Protein AF-W7KV15-F1 (afdb_monomer)

Mean predicted aligned error: 14.56 Å

Solvent-accessible surface area (backbone atoms only — not comparable to full-atom values): 9649 Å² total; per-residue (Å²): 135,57,51,64,73,61,43,41,41,79,65,62,30,42,79,79,49,92,60,23,33,34,45,89,76,34,35,42,35,59,46,82,66,101,56,62,35,38,38,41,35,42,93,91,47,77,46,81,25,78,43,66,61,57,38,52,53,52,32,41,79,66,67,73,43,53,71,68,44,31,53,56,30,29,75,65,55,27,64,63,31,45,54,50,51,52,49,51,63,58,36,72,77,56,67,73,70,58,55,57,49,50,50,52,50,50,50,47,42,60,74,58,48,36,62,55,50,40,52,51,24,68,76,40,81,34,23,39,94,86,80,62,50,78,44,93,40,53,66,54,40,54,49,43,49,77,65,42,79,73,65,39,67,60,35,47,51,52,54,48,52,61,48,30,72,73,70,66,54,81,128

Foldseek 3Di:
DDALLNLVVVVPFDDPDVQWTDDVQWIWHWDDDVATWIWIQHPVGIDIDRDSLVVVVVCVLVVVADLVSLVSSVVVVPVSSVVVNVVVVVCVVDDDVCVVVVVVVVCCCVPPVLVVLVVVCVVLVQADPQPRHHHPGSVSVVCCLCPPPPVVVVSVVVVVVSVCVRVVPDD

Organism: NCBI:txid1326980

Secondary structure (DSSP, 8-state):
---HHHHHHHTT-EEEETTEEEETTEEEEEEESSSEEEEEEETTEEEEESSHHHHHHHHHHTTSS-HHHHHHHHHTT-HHHHHHHHHHHHHTTSSHHHHHHHHHHHHHIIIIIHHHHHHHHHHTTTB-TTT--B-SSHHHHHHHHHH-STTHHHHHHHHHHHHHHHH----

pLDDT: mean 87.08, std 12.47, range [43.5, 98.06]

Radius of gyration: 24.16 Å; Cα contacts (8 Å, |Δi|>4): 180; chains: 1; bounding box: 60×31×59 Å

Nearest PDB structures (foldseek):
  2hzm-assembly4_G  TM=3.862E-01  e=5.705E+00  Saccharomyces cerevisiae

Structure (mmCIF, N/CA/C/O backbone):
data_AF-W7KV15-F1
#
_entry.id   AF-W7KV15-F1
#
loop_
_atom_site.group_PDB
_atom_site.id
_atom_site.type_symbol
_atom_site.label_atom_id
_atom_site.label_alt_id
_atom_site.label_comp_id
_atom_site.label_asym_id
_atom_site.label_entity_id
_atom_site.label_seq_id
_atom_site.pdbx_PDB_ins_code
_atom_site.Cartn_x
_atom_site.Cartn_y
_atom_site.Cartn_z
_atom_site.occupancy
_atom_site.B_iso_or_equiv
_atom_site.auth_seq_id
_atom_site.auth_comp_id
_atom_site.auth_asym_id
_atom_site.auth_atom_id
_atom_site.pdbx_PDB_model_num
ATOM 1 N N . MET A 1 1 ? 28.350 -7.366 -12.464 1.00 65.88 1 MET A N 1
ATOM 2 C CA . MET A 1 1 ? 27.443 -6.456 -11.730 1.00 65.88 1 MET A CA 1
ATOM 3 C C . MET A 1 1 ? 26.080 -6.465 -12.416 1.00 65.88 1 MET A C 1
ATOM 5 O O . MET A 1 1 ? 26.019 -6.174 -13.606 1.00 65.88 1 MET A O 1
ATOM 9 N N . VAL A 1 2 ? 25.012 -6.874 -11.723 1.00 86.44 2 VAL A N 1
ATOM 10 C CA . VAL A 1 2 ? 23.643 -6.886 -12.277 1.00 86.44 2 VAL A CA 1
ATOM 11 C C . VAL A 1 2 ? 23.007 -5.507 -12.092 1.00 86.44 2 VAL A C 1
ATOM 13 O O . VAL A 1 2 ? 23.164 -4.888 -11.045 1.00 86.44 2 VAL A O 1
ATOM 16 N N . SER A 1 3 ? 22.326 -4.996 -13.120 1.00 92.81 3 SER A N 1
ATOM 17 C CA . SER A 1 3 ? 21.576 -3.740 -13.021 1.00 92.81 3 SER A CA 1
ATOM 18 C C . SER A 1 3 ? 20.166 -3.987 -12.492 1.00 92.81 3 SER A C 1
ATOM 20 O O . SER A 1 3 ? 19.567 -5.025 -12.780 1.00 92.81 3 SER A O 1
ATOM 22 N N . LEU A 1 4 ? 19.592 -2.997 -11.806 1.00 95.00 4 LEU A N 1
ATOM 23 C CA . LEU A 1 4 ? 18.194 -3.007 -11.377 1.00 95.00 4 LEU A CA 1
ATOM 24 C C . LEU A 1 4 ? 17.257 -3.264 -12.561 1.00 95.00 4 LEU A C 1
ATOM 26 O O . LEU A 1 4 ? 16.286 -3.991 -12.429 1.00 95.00 4 LEU A O 1
ATOM 30 N N . PHE A 1 5 ? 17.573 -2.730 -13.745 1.00 94.75 5 PHE A N 1
ATOM 31 C CA . PHE A 1 5 ? 16.756 -2.938 -14.941 1.00 94.75 5 PHE A CA 1
ATOM 32 C C . PHE A 1 5 ? 16.667 -4.424 -15.307 1.00 94.75 5 PHE A C 1
ATOM 34 O O . PHE A 1 5 ? 15.588 -4.933 -15.583 1.00 94.75 5 PHE A O 1
ATOM 41 N N . LYS A 1 6 ? 17.803 -5.133 -15.277 1.00 94.38 6 LYS A N 1
ATOM 42 C CA . LYS A 1 6 ? 17.852 -6.573 -15.557 1.00 94.38 6 LYS A CA 1
ATOM 43 C C . LYS A 1 6 ? 17.194 -7.388 -14.440 1.00 94.38 6 LYS A C 1
ATOM 45 O O . LYS A 1 6 ? 16.526 -8.372 -14.731 1.00 94.38 6 LYS A O 1
ATOM 50 N N . ALA A 1 7 ? 17.371 -6.967 -13.191 1.00 95.81 7 ALA A N 1
ATOM 51 C CA . ALA A 1 7 ? 16.791 -7.623 -12.024 1.00 95.81 7 ALA A CA 1
ATOM 52 C C . ALA A 1 7 ? 15.262 -7.453 -11.931 1.00 95.81 7 ALA A C 1
ATOM 54 O O . ALA A 1 7 ? 14.571 -8.334 -11.447 1.00 95.81 7 ALA A O 1
ATOM 55 N N . LEU A 1 8 ? 14.704 -6.347 -12.429 1.00 97.12 8 LEU A N 1
ATOM 56 C CA . LEU A 1 8 ? 13.251 -6.170 -12.503 1.00 97.12 8 LEU A CA 1
ATOM 57 C C . LEU A 1 8 ? 12.619 -7.124 -13.525 1.00 97.12 8 LEU A C 1
ATOM 59 O O . LEU A 1 8 ? 11.539 -7.656 -13.284 1.00 97.12 8 LEU A O 1
ATOM 63 N N . ILE A 1 9 ? 13.309 -7.390 -14.637 1.00 96.06 9 ILE A N 1
ATOM 64 C CA . ILE A 1 9 ? 12.828 -8.329 -15.661 1.00 96.06 9 ILE A CA 1
ATOM 65 C C . ILE A 1 9 ? 12.698 -9.748 -15.098 1.00 96.06 9 ILE A C 1
ATOM 67 O O . ILE A 1 9 ? 11.704 -10.420 -15.357 1.00 96.06 9 ILE A O 1
ATOM 71 N N . SER A 1 10 ? 13.666 -10.204 -14.300 1.00 93.50 10 SER A N 1
ATOM 72 C CA . SER A 1 10 ? 13.640 -11.557 -13.727 1.00 93.50 10 SER A CA 1
ATOM 73 C C . SER A 1 10 ? 12.545 -11.774 -12.684 1.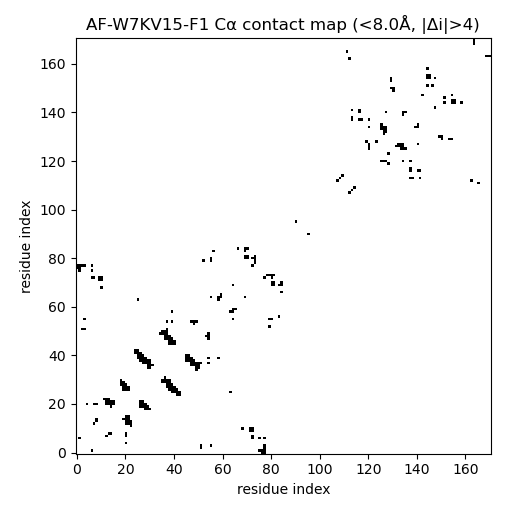00 93.50 10 SER A C 1
ATOM 75 O O . SER A 1 10 ? 12.221 -12.920 -12.396 1.00 93.50 10 SER A O 1
ATOM 77 N N . VAL A 1 11 ? 11.958 -10.701 -12.149 1.00 94.81 11 VAL A N 1
ATOM 78 C CA . VAL A 1 11 ? 10.829 -10.764 -11.209 1.00 94.81 11 VAL A CA 1
ATOM 79 C C . VAL A 1 11 ? 9.496 -10.386 -11.874 1.00 94.81 11 VAL A C 1
ATOM 81 O O . VAL A 1 11 ? 8.525 -10.035 -11.209 1.00 94.81 11 VAL A O 1
ATOM 84 N N . GLY A 1 12 ? 9.429 -10.428 -13.207 1.00 94.25 12 GLY A N 1
ATOM 85 C CA . GLY A 1 12 ? 8.176 -10.277 -13.951 1.00 94.25 12 GLY A CA 1
ATOM 86 C C . GLY A 1 12 ? 7.802 -8.843 -14.329 1.00 94.25 12 GLY A C 1
ATOM 87 O O . GLY A 1 12 ? 6.639 -8.586 -14.630 1.00 94.25 12 GLY A O 1
ATOM 88 N N . PHE A 1 13 ? 8.742 -7.892 -14.322 1.00 97.12 13 PHE A N 1
ATOM 89 C CA . PHE A 1 13 ? 8.528 -6.636 -15.043 1.00 97.12 13 PHE A CA 1
ATOM 90 C C . PHE A 1 13 ? 8.810 -6.815 -16.536 1.00 97.12 13 PHE A C 1
ATOM 92 O O . PHE A 1 13 ? 9.920 -7.148 -16.952 1.00 97.12 13 PHE A O 1
ATOM 99 N N . GLU A 1 14 ? 7.824 -6.507 -17.363 1.00 97.25 14 GLU A N 1
ATOM 100 C CA . GLU A 1 14 ? 7.901 -6.674 -18.808 1.00 97.25 14 GLU A CA 1
ATOM 101 C C . GLU A 1 14 ? 8.432 -5.418 -19.487 1.00 97.25 14 GLU A C 1
ATOM 103 O O . GLU A 1 14 ? 8.112 -4.289 -19.111 1.00 97.25 14 GLU A O 1
ATOM 108 N N . LYS A 1 15 ? 9.236 -5.597 -20.534 1.00 96.88 15 LYS A N 1
ATOM 109 C CA . LYS A 1 15 ? 9.736 -4.482 -21.336 1.00 96.88 15 LYS A CA 1
ATOM 110 C C . LYS A 1 15 ? 8.651 -4.005 -22.297 1.00 96.88 15 LYS A C 1
ATOM 112 O O . LYS A 1 15 ? 8.371 -4.670 -23.286 1.00 96.88 15 LYS A O 1
ATOM 117 N N . VAL A 1 16 ? 8.119 -2.812 -22.046 1.00 96.56 16 VAL A N 1
ATOM 118 C CA . VAL A 1 16 ? 7.046 -2.208 -22.861 1.00 96.56 16 VAL A CA 1
ATOM 119 C C . VAL A 1 16 ? 7.542 -1.122 -23.816 1.00 96.56 16 VAL A C 1
ATOM 121 O O . VAL A 1 16 ? 6.875 -0.802 -24.792 1.00 96.56 16 VAL A O 1
ATOM 124 N N . ALA A 1 17 ? 8.720 -0.549 -23.560 1.00 94.25 17 ALA A N 1
ATOM 125 C CA . ALA A 1 17 ? 9.363 0.413 -24.454 1.00 94.25 17 ALA A CA 1
ATOM 126 C C . ALA A 1 17 ? 10.886 0.431 -24.215 1.00 94.25 17 ALA A C 1
ATOM 128 O O . ALA A 1 17 ? 11.380 -0.189 -23.260 1.00 94.25 17 ALA A O 1
ATOM 129 N N . PRO A 1 18 ? 11.682 1.142 -25.039 1.00 93.12 18 PRO A N 1
ATOM 130 C CA . PRO A 1 18 ? 13.089 1.365 -24.739 1.00 93.12 18 PRO A CA 1
ATOM 131 C C . PRO A 1 18 ? 13.260 1.920 -23.321 1.00 93.12 18 PRO A C 1
ATOM 133 O O . PRO A 1 18 ? 12.665 2.935 -22.959 1.00 93.12 18 PRO A O 1
ATOM 136 N N . ARG A 1 19 ? 14.066 1.225 -22.506 1.00 94.19 19 ARG A N 1
ATOM 137 C CA . ARG A 1 19 ? 14.376 1.608 -21.117 1.00 94.19 19 ARG A CA 1
ATOM 138 C C . ARG A 1 19 ? 13.141 1.785 -20.225 1.00 94.19 19 ARG A C 1
ATOM 140 O O . ARG A 1 19 ? 13.226 2.491 -19.225 1.00 94.19 19 ARG A O 1
ATOM 147 N N . THR A 1 20 ? 12.023 1.149 -20.564 1.00 97.25 20 THR A N 1
ATOM 148 C CA . THR A 1 20 ? 10.794 1.200 -19.773 1.00 97.25 20 THR A CA 1
ATOM 149 C C . THR A 1 20 ? 10.271 -0.203 -19.535 1.00 97.25 20 THR A C 1
ATOM 151 O O . THR A 1 20 ? 10.130 -0.993 -20.471 1.00 97.25 20 THR A O 1
ATOM 154 N N . LEU A 1 21 ? 9.994 -0.488 -18.271 1.00 98.06 21 LEU A N 1
ATOM 155 C CA . LEU A 1 21 ? 9.427 -1.729 -17.787 1.00 98.06 21 LEU A CA 1
ATOM 156 C C . LEU A 1 21 ? 8.053 -1.473 -17.164 1.00 98.06 21 LEU A C 1
ATOM 158 O O . LEU A 1 21 ? 7.818 -0.386 -16.634 1.00 98.06 21 LEU A O 1
ATOM 162 N N . LYS A 1 22 ? 7.169 -2.467 -17.184 1.00 97.12 22 LYS A N 1
ATOM 163 C CA . LYS A 1 22 ? 5.842 -2.397 -16.565 1.00 97.12 22 LYS A CA 1
ATOM 164 C C . LYS A 1 22 ? 5.500 -3.709 -15.858 1.00 97.12 22 LYS A C 1
ATOM 166 O O . LYS A 1 22 ? 5.845 -4.777 -16.351 1.00 97.12 22 LYS A O 1
ATOM 171 N N . ARG A 1 23 ? 4.818 -3.626 -14.715 1.00 96.56 23 ARG A N 1
ATOM 172 C CA . ARG A 1 23 ? 4.202 -4.766 -14.017 1.00 96.56 23 ARG A CA 1
ATOM 173 C C . ARG A 1 23 ? 2.894 -4.301 -13.386 1.00 96.56 23 ARG A C 1
ATOM 175 O O . ARG A 1 23 ? 2.912 -3.448 -12.498 1.00 96.56 23 ARG A O 1
ATOM 182 N N . GLY A 1 24 ? 1.765 -4.815 -13.875 1.00 93.50 24 GLY A N 1
ATOM 183 C CA . GLY A 1 24 ? 0.444 -4.278 -13.527 1.00 93.50 24 GLY A CA 1
ATOM 184 C C . GLY A 1 24 ? 0.367 -2.771 -13.804 1.00 93.50 24 GLY A C 1
ATOM 185 O O . GLY A 1 24 ? 0.793 -2.311 -14.860 1.00 93.50 24 GLY A O 1
ATOM 186 N N . GLU A 1 25 ? -0.091 -1.992 -12.825 1.00 92.50 25 GLU A N 1
ATOM 187 C CA . GLU A 1 25 ? -0.197 -0.526 -12.916 1.00 92.50 25 GLU A CA 1
ATOM 188 C C . GLU A 1 25 ? 1.116 0.225 -12.614 1.00 92.50 25 GLU A C 1
ATOM 190 O O . GLU A 1 25 ? 1.142 1.457 -12.584 1.00 92.50 25 GLU A O 1
ATOM 195 N N . VAL A 1 26 ? 2.226 -0.484 -12.375 1.00 96.06 26 VAL A N 1
ATOM 196 C CA . VAL A 1 26 ? 3.524 0.136 -12.075 1.00 96.06 26 VAL A CA 1
ATOM 197 C C . VAL A 1 26 ? 4.383 0.205 -13.327 1.00 96.06 26 VAL A C 1
ATOM 199 O O . VAL A 1 26 ? 4.672 -0.816 -13.946 1.00 96.06 26 VAL A O 1
ATOM 202 N N . THR A 1 27 ? 4.858 1.404 -13.662 1.00 97.88 27 THR A N 1
ATOM 203 C CA . THR A 1 27 ? 5.805 1.638 -14.762 1.00 97.88 27 THR A CA 1
ATOM 204 C C . THR A 1 27 ? 7.137 2.149 -14.222 1.00 97.88 27 THR A C 1
ATOM 206 O O . THR A 1 27 ? 7.171 3.052 -13.389 1.00 97.88 27 THR A O 1
ATOM 209 N N . VAL A 1 28 ? 8.246 1.598 -14.710 1.00 97.56 28 VAL A N 1
ATOM 210 C CA . VAL A 1 28 ? 9.612 1.988 -14.342 1.00 97.56 28 VAL A CA 1
ATOM 211 C C . VAL A 1 28 ? 10.382 2.365 -15.599 1.00 97.56 28 VAL A C 1
ATOM 213 O O . VAL A 1 28 ? 10.622 1.521 -16.457 1.00 97.56 28 VAL A O 1
ATOM 216 N N . SER A 1 29 ? 10.822 3.615 -15.702 1.00 97.44 29 SER A N 1
ATOM 217 C CA . SER A 1 29 ? 11.580 4.120 -16.850 1.00 97.44 29 SER A CA 1
ATOM 218 C C . SER A 1 29 ? 12.946 4.652 -16.435 1.00 97.44 29 SER A C 1
ATOM 220 O O . SER A 1 29 ? 13.067 5.364 -15.441 1.00 97.44 29 SER A O 1
ATOM 222 N N . VAL A 1 30 ? 13.972 4.391 -17.244 1.00 96.38 30 VAL A N 1
ATOM 223 C CA . VAL A 1 30 ? 15.307 4.984 -17.084 1.00 96.38 30 VAL A CA 1
ATOM 224 C C . VAL A 1 30 ? 15.497 6.082 -18.125 1.00 96.38 30 VAL A C 1
ATOM 226 O O . VAL A 1 30 ? 15.537 5.820 -19.330 1.00 96.38 30 VAL A O 1
ATOM 229 N N . LYS A 1 31 ? 15.628 7.323 -17.660 1.00 93.94 31 LYS A N 1
ATOM 230 C CA . LYS A 1 31 ? 15.877 8.502 -18.493 1.00 93.94 31 LYS A CA 1
ATOM 231 C C . LYS A 1 31 ? 17.345 8.903 -18.399 1.00 93.94 31 LYS A C 1
ATOM 233 O O . LYS A 1 31 ? 17.894 9.022 -17.307 1.00 93.94 31 LYS A O 1
ATOM 238 N N . PHE A 1 32 ? 17.951 9.147 -19.555 1.00 90.25 32 PHE A N 1
ATOM 239 C CA . PHE A 1 32 ? 19.319 9.639 -19.677 1.00 90.25 32 PHE A CA 1
ATOM 240 C C . PHE A 1 32 ? 19.255 11.112 -20.085 1.00 90.25 32 PHE A C 1
ATOM 242 O O . PHE A 1 32 ? 18.666 11.436 -21.114 1.00 90.25 32 PHE A O 1
ATOM 249 N N . GLY A 1 33 ? 19.792 11.993 -19.243 1.00 83.25 33 GLY A N 1
ATOM 250 C CA . GLY A 1 33 ? 19.961 13.421 -19.519 1.00 83.25 33 GLY A CA 1
ATOM 251 C C . GLY A 1 33 ? 21.347 13.866 -19.057 1.00 83.25 33 GLY A C 1
ATOM 252 O O . GLY A 1 33 ? 22.307 13.135 -19.272 1.00 83.25 33 GLY A O 1
ATOM 253 N N . ARG A 1 34 ? 21.445 15.016 -18.370 1.00 84.25 34 ARG A N 1
ATOM 254 C CA . ARG A 1 34 ? 22.678 15.380 -17.638 1.00 84.25 34 ARG A CA 1
ATOM 255 C C . ARG A 1 34 ? 23.041 14.327 -16.585 1.00 84.25 34 ARG A C 1
ATOM 257 O O . ARG A 1 34 ? 24.206 13.994 -16.447 1.00 84.25 34 ARG A O 1
ATOM 264 N N . ASP A 1 35 ? 22.018 13.747 -15.956 1.00 88.38 35 ASP A N 1
ATOM 265 C CA . ASP A 1 35 ? 22.127 12.637 -15.012 1.00 88.38 35 ASP A CA 1
ATOM 266 C C . ASP A 1 35 ? 21.230 11.464 -15.430 1.00 88.38 35 ASP A C 1
ATOM 268 O O . ASP A 1 35 ? 20.231 11.635 -16.147 1.00 88.38 35 ASP A O 1
ATOM 272 N N . VAL A 1 36 ? 21.558 10.264 -14.943 1.00 92.31 36 VAL A N 1
ATOM 273 C CA . VAL A 1 36 ? 20.704 9.077 -15.075 1.00 92.31 36 VAL A CA 1
ATOM 274 C C . VAL A 1 36 ? 19.616 9.126 -14.008 1.00 92.31 36 VAL A C 1
ATOM 276 O O . VAL A 1 36 ? 19.902 9.148 -12.813 1.00 92.31 36 VAL A O 1
ATOM 279 N N . ARG A 1 37 ? 18.351 9.112 -14.437 1.00 95.62 37 ARG A N 1
ATOM 280 C CA . ARG A 1 37 ? 17.189 9.191 -13.544 1.00 95.62 37 ARG A CA 1
ATOM 281 C C . ARG A 1 37 ? 16.248 8.018 -13.757 1.00 95.62 37 ARG A C 1
ATOM 283 O O . ARG A 1 37 ? 15.934 7.656 -14.889 1.00 95.62 37 ARG A O 1
ATOM 290 N N . TRP A 1 38 ? 15.762 7.468 -12.658 1.00 97.06 38 TRP A N 1
ATOM 291 C CA . TRP A 1 38 ? 14.765 6.408 -12.612 1.00 97.06 38 TRP A CA 1
ATOM 292 C C . TRP A 1 38 ? 13.416 7.024 -12.280 1.00 97.06 38 TRP A C 1
ATOM 294 O O . TRP A 1 38 ? 13.263 7.636 -11.227 1.00 97.06 38 TRP A O 1
ATOM 304 N N . VAL A 1 39 ? 12.449 6.881 -13.175 1.00 96.69 39 VAL A N 1
ATOM 305 C CA . VAL A 1 39 ? 11.084 7.370 -12.987 1.00 96.69 39 VAL A CA 1
ATOM 306 C C . VAL A 1 39 ? 10.192 6.174 -12.702 1.00 96.69 39 VAL A C 1
ATOM 308 O O . VAL A 1 39 ? 10.084 5.279 -13.537 1.00 96.69 39 VAL A O 1
ATOM 311 N N . VAL A 1 40 ? 9.569 6.158 -11.529 1.00 96.56 40 VAL A N 1
ATOM 312 C CA . VAL A 1 40 ? 8.607 5.135 -11.111 1.00 96.56 40 VAL A CA 1
ATOM 313 C C . VAL A 1 40 ? 7.227 5.773 -11.078 1.00 96.56 40 VAL A C 1
ATOM 315 O O . VAL A 1 40 ? 7.012 6.732 -10.339 1.00 96.56 40 VAL A O 1
ATOM 318 N N . VAL A 1 41 ? 6.304 5.254 -11.876 1.00 95.12 41 VAL A N 1
ATOM 319 C CA . VAL A 1 41 ? 4.905 5.684 -11.927 1.00 95.12 41 VAL A CA 1
ATOM 320 C C . VAL A 1 41 ? 4.042 4.584 -11.325 1.00 95.12 41 VAL A C 1
ATOM 322 O O . VAL A 1 41 ? 4.133 3.432 -11.743 1.00 95.12 41 VAL A O 1
ATOM 325 N N . THR A 1 42 ? 3.228 4.946 -10.341 1.00 91.00 42 THR A N 1
ATOM 326 C CA . THR A 1 42 ? 2.243 4.091 -9.666 1.00 91.00 42 THR A CA 1
ATOM 327 C C . THR A 1 42 ? 0.866 4.767 -9.717 1.00 91.00 42 THR A C 1
ATOM 329 O O . THR A 1 42 ? 0.798 5.969 -9.987 1.00 91.00 42 THR A O 1
ATOM 332 N N . PRO A 1 43 ? -0.237 4.070 -9.372 1.00 85.56 43 PRO A N 1
ATOM 333 C CA . PRO A 1 43 ? -1.554 4.707 -9.237 1.00 85.56 43 PRO A CA 1
ATOM 334 C C . PRO A 1 43 ? -1.582 5.896 -8.263 1.00 85.56 43 PRO A C 1
ATOM 336 O O . PRO A 1 43 ? -2.418 6.784 -8.376 1.00 85.56 43 PRO A O 1
ATOM 339 N N . SER A 1 44 ? -0.656 5.922 -7.301 1.00 80.75 44 SER A N 1
ATOM 340 C CA . SER A 1 44 ? -0.508 6.995 -6.315 1.00 80.75 44 SER A CA 1
ATOM 341 C C . SER A 1 44 ? 0.345 8.184 -6.779 1.00 80.75 44 SER A C 1
ATOM 343 O O . SER A 1 44 ? 0.426 9.170 -6.049 1.00 80.75 44 SER A O 1
ATOM 345 N N . GLY A 1 45 ? 0.994 8.117 -7.947 1.00 85.12 45 GLY A N 1
ATOM 346 C CA . GLY A 1 45 ? 1.771 9.227 -8.505 1.00 85.12 45 GLY A CA 1
ATOM 347 C C . GLY A 1 45 ? 3.087 8.818 -9.171 1.00 85.12 45 GLY A C 1
ATOM 348 O O . GLY A 1 45 ? 3.414 7.640 -9.309 1.00 85.12 45 GLY A O 1
ATOM 349 N N . ALA A 1 46 ? 3.862 9.821 -9.588 1.00 92.38 46 ALA A N 1
ATOM 350 C CA . ALA A 1 46 ? 5.153 9.647 -10.251 1.00 92.38 46 ALA A CA 1
ATOM 351 C C . ALA A 1 46 ? 6.311 10.117 -9.360 1.00 92.38 46 ALA A C 1
ATOM 353 O O . ALA A 1 46 ? 6.270 11.202 -8.782 1.00 92.38 46 ALA A O 1
ATOM 354 N N . PHE A 1 47 ? 7.375 9.319 -9.291 1.00 94.25 47 PHE A N 1
ATOM 355 C CA . PHE A 1 47 ? 8.526 9.544 -8.419 1.00 94.25 47 PHE A CA 1
ATOM 356 C C . PHE A 1 47 ? 9.824 9.429 -9.207 1.00 94.25 47 PHE A C 1
ATOM 358 O O . PHE A 1 47 ? 9.957 8.565 -10.071 1.00 94.25 47 PHE A O 1
ATOM 365 N N . THR A 1 48 ? 10.787 10.298 -8.906 1.00 96.31 48 THR A N 1
ATOM 366 C CA . THR A 1 48 ? 12.091 10.316 -9.579 1.00 96.31 48 THR A CA 1
ATOM 367 C C . THR A 1 48 ? 13.204 10.004 -8.590 1.00 96.31 48 THR A C 1
ATOM 369 O O . THR A 1 48 ? 13.280 10.612 -7.526 1.00 96.31 48 THR A O 1
ATOM 372 N N . TYR A 1 49 ? 14.091 9.089 -8.972 1.00 96.06 49 TYR A N 1
ATOM 373 C CA . TYR A 1 49 ? 15.255 8.672 -8.199 1.00 96.06 49 TYR A CA 1
ATOM 374 C C . TYR A 1 49 ? 16.529 8.833 -9.022 1.00 96.06 49 TYR A C 1
ATOM 376 O O . TYR A 1 49 ? 16.528 8.661 -10.240 1.00 96.06 49 TYR A O 1
ATOM 384 N N . TYR A 1 50 ? 17.633 9.120 -8.340 1.00 94.94 50 TYR A N 1
ATOM 385 C CA . TYR A 1 50 ? 18.924 9.427 -8.967 1.00 94.94 50 TYR A CA 1
ATOM 386 C C . TYR A 1 50 ? 19.944 8.290 -8.821 1.00 94.94 50 TYR A C 1
ATOM 388 O O . TYR A 1 50 ? 21.104 8.428 -9.185 1.00 94.94 50 TYR A O 1
ATOM 396 N N . SER A 1 51 ? 19.519 7.139 -8.291 1.00 94.69 51 SER A N 1
ATOM 397 C CA . SER A 1 51 ? 20.344 5.936 -8.197 1.00 94.69 51 SER A CA 1
ATOM 398 C C . SER A 1 51 ? 19.487 4.674 -8.302 1.00 94.69 51 SER A C 1
ATOM 400 O O . SER A 1 51 ? 18.296 4.693 -7.984 1.00 94.69 51 SER A O 1
ATOM 402 N N . GLN A 1 52 ? 20.105 3.563 -8.715 1.00 94.94 52 GLN A N 1
ATOM 403 C CA . GLN A 1 52 ? 19.447 2.249 -8.746 1.00 94.94 52 GLN A CA 1
ATOM 404 C C . GLN A 1 52 ? 19.016 1.813 -7.339 1.00 94.94 52 GLN A C 1
ATOM 406 O O . GLN A 1 52 ? 17.903 1.338 -7.146 1.00 94.94 52 GLN A O 1
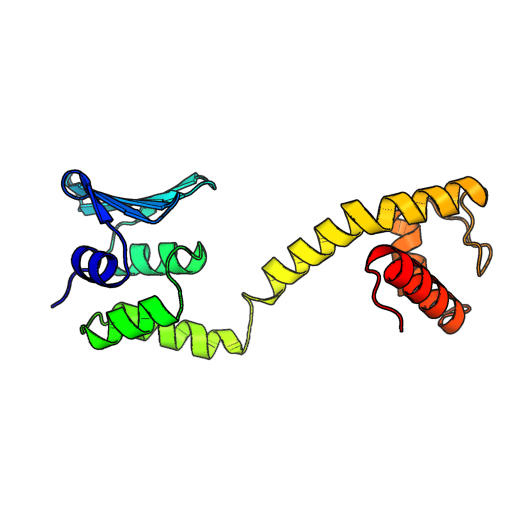ATOM 411 N N . ARG A 1 53 ? 19.870 2.064 -6.341 1.00 95.12 53 ARG A N 1
ATOM 412 C CA . ARG A 1 53 ? 19.599 1.781 -4.928 1.00 95.12 53 ARG A CA 1
ATOM 413 C C . ARG A 1 53 ? 18.345 2.509 -4.433 1.00 95.12 53 ARG A C 1
ATOM 415 O O . ARG A 1 53 ? 17.442 1.880 -3.892 1.00 95.12 53 ARG A O 1
ATOM 422 N N . SER A 1 54 ? 18.252 3.819 -4.666 1.00 94.25 54 SER A N 1
ATOM 423 C CA . SER A 1 54 ? 17.087 4.623 -4.267 1.00 94.25 54 SER A CA 1
ATOM 424 C C . SER A 1 54 ? 15.820 4.227 -5.027 1.00 94.25 54 SER A C 1
ATOM 426 O O . SER A 1 54 ? 14.740 4.228 -4.443 1.00 94.25 54 SER A O 1
ATOM 428 N N . ALA A 1 55 ? 15.945 3.864 -6.307 1.00 96.31 55 ALA A N 1
ATOM 429 C CA . ALA A 1 55 ? 14.822 3.385 -7.104 1.00 96.31 55 ALA A CA 1
ATOM 430 C C . ALA A 1 55 ? 14.270 2.052 -6.574 1.00 96.31 55 ALA A C 1
ATOM 432 O O . ALA A 1 55 ? 13.057 1.935 -6.412 1.00 96.31 55 ALA A O 1
ATOM 433 N N . LEU A 1 56 ? 15.137 1.084 -6.238 1.00 96.31 56 LEU A N 1
ATOM 434 C CA . LEU A 1 56 ? 14.707 -0.182 -5.635 1.00 96.31 56 LEU A CA 1
ATOM 435 C C . LEU A 1 56 ? 14.004 0.055 -4.296 1.00 96.31 56 LEU A C 1
ATOM 437 O O . LEU A 1 56 ? 12.892 -0.422 -4.102 1.00 96.31 56 LEU A O 1
ATOM 441 N N . HIS A 1 57 ? 14.601 0.854 -3.411 1.00 94.25 57 HIS A N 1
ATOM 442 C CA . HIS A 1 57 ? 13.981 1.207 -2.132 1.00 94.25 57 HIS A CA 1
ATOM 443 C C . HIS A 1 57 ? 12.601 1.868 -2.319 1.00 94.25 57 HIS A C 1
ATOM 445 O O . HIS A 1 57 ? 11.632 1.538 -1.636 1.00 94.25 57 HIS A O 1
ATOM 451 N N . GLY A 1 58 ? 12.480 2.763 -3.305 1.00 91.62 58 GLY A N 1
ATOM 452 C CA . GLY A 1 58 ? 11.216 3.394 -3.675 1.00 91.62 58 GLY A CA 1
ATOM 453 C C . GLY A 1 58 ? 10.143 2.404 -4.131 1.00 91.62 58 GLY A C 1
ATOM 454 O O . GLY A 1 58 ? 8.980 2.562 -3.745 1.00 91.62 58 GLY A O 1
ATOM 455 N N . LEU A 1 59 ? 10.535 1.393 -4.914 1.00 93.94 59 LEU A N 1
ATOM 456 C CA . LEU A 1 59 ? 9.667 0.302 -5.363 1.00 93.94 59 LEU A CA 1
ATOM 457 C C . LEU A 1 59 ? 9.216 -0.588 -4.197 1.00 93.94 59 LEU A C 1
ATOM 459 O O . LEU A 1 59 ? 8.038 -0.931 -4.134 1.00 93.94 59 LEU A O 1
ATOM 463 N N . VAL A 1 60 ? 10.106 -0.889 -3.247 1.00 92.62 60 VAL A N 1
ATOM 464 C CA . VAL A 1 60 ? 9.780 -1.657 -2.031 1.00 92.62 60 VAL A CA 1
ATOM 465 C C . VAL A 1 60 ? 8.761 -0.912 -1.166 1.00 92.62 60 VAL A C 1
ATOM 467 O O . VAL A 1 60 ? 7.722 -1.472 -0.833 1.00 92.62 60 VAL A O 1
ATOM 470 N N . ILE A 1 61 ? 8.981 0.378 -0.869 1.00 89.06 61 ILE A N 1
ATOM 471 C CA . ILE A 1 61 ? 8.037 1.197 -0.074 1.00 89.06 61 ILE A CA 1
ATOM 472 C C . ILE A 1 61 ? 6.637 1.236 -0.704 1.00 89.06 61 ILE A C 1
ATOM 474 O O . ILE A 1 61 ? 5.630 1.320 -0.004 1.00 89.06 61 ILE A O 1
ATOM 478 N N . ARG A 1 62 ? 6.565 1.200 -2.036 1.00 87.00 62 ARG A N 1
ATOM 479 C CA . ARG A 1 62 ? 5.306 1.261 -2.795 1.00 87.00 62 ARG A CA 1
ATOM 480 C C . ARG A 1 62 ? 4.669 -0.108 -3.014 1.00 87.00 62 ARG A C 1
ATOM 482 O O . ARG A 1 62 ? 3.696 -0.183 -3.757 1.00 87.00 62 ARG A O 1
ATOM 489 N N . ASN A 1 63 ? 5.207 -1.168 -2.405 1.00 87.12 63 ASN A N 1
ATOM 490 C CA . ASN A 1 63 ? 4.793 -2.558 -2.613 1.00 87.12 63 ASN A CA 1
ATOM 491 C C . ASN A 1 63 ? 4.828 -2.986 -4.090 1.00 87.12 63 ASN A C 1
ATOM 493 O O . ASN A 1 63 ? 4.126 -3.903 -4.504 1.00 87.12 63 ASN A O 1
ATOM 497 N N . ALA A 1 64 ? 5.645 -2.309 -4.897 1.00 89.69 64 ALA A N 1
ATOM 498 C CA . ALA A 1 64 ? 5.845 -2.635 -6.298 1.00 89.69 64 ALA A CA 1
ATOM 499 C C . ALA A 1 64 ? 6.918 -3.707 -6.491 1.00 89.69 64 ALA A C 1
ATOM 501 O O . ALA A 1 64 ? 7.062 -4.187 -7.606 1.00 89.69 64 ALA A O 1
ATOM 502 N N . VAL A 1 65 ? 7.674 -4.046 -5.444 1.00 93.31 65 VAL A N 1
ATOM 503 C CA . VAL A 1 65 ? 8.642 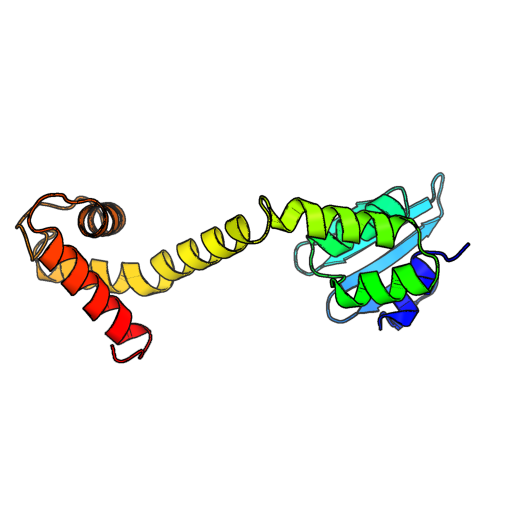-5.147 -5.358 1.00 93.31 65 VAL A CA 1
ATOM 504 C C . VAL A 1 65 ? 8.424 -5.813 -4.000 1.00 93.31 65 VAL A C 1
ATOM 506 O O . VAL A 1 65 ? 8.392 -5.125 -2.978 1.00 93.31 65 VAL A O 1
ATOM 509 N N . THR A 1 66 ? 8.226 -7.127 -4.000 1.00 90.75 66 THR A N 1
ATOM 510 C CA . THR A 1 66 ? 7.938 -7.936 -2.808 1.00 90.75 66 THR A CA 1
ATOM 511 C C . THR A 1 66 ? 9.219 -8.431 -2.137 1.00 90.75 66 THR A C 1
ATOM 513 O O . THR A 1 66 ? 10.331 -8.201 -2.617 1.00 90.75 66 THR A O 1
ATOM 516 N N . ARG A 1 67 ? 9.078 -9.127 -1.004 1.00 89.06 67 ARG A N 1
ATOM 517 C CA . ARG A 1 67 ? 10.216 -9.780 -0.354 1.00 89.06 67 ARG A CA 1
ATOM 518 C 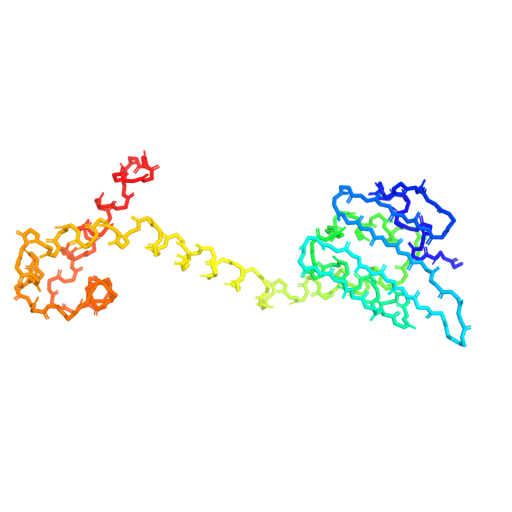C . ARG A 1 67 ? 10.791 -10.883 -1.245 1.00 89.06 67 ARG A C 1
ATOM 520 O O . ARG A 1 67 ? 12.005 -10.968 -1.387 1.00 89.06 67 ARG A O 1
ATOM 527 N N . GLU A 1 68 ? 9.924 -11.684 -1.847 1.00 89.94 68 GLU A N 1
ATOM 528 C CA . GLU A 1 68 ? 10.273 -12.792 -2.734 1.00 89.94 68 GLU A CA 1
ATOM 529 C C . GLU A 1 68 ? 11.029 -12.270 -3.964 1.00 89.94 68 GLU A C 1
ATOM 531 O O . GLU A 1 68 ? 12.067 -12.814 -4.341 1.00 89.94 68 GLU A O 1
ATOM 536 N N . ASP A 1 69 ? 10.580 -11.142 -4.527 1.00 94.56 69 ASP A N 1
ATOM 537 C CA . ASP A 1 69 ? 11.296 -10.459 -5.605 1.00 94.56 69 ASP A CA 1
ATOM 538 C C . ASP A 1 69 ? 12.720 -10.069 -5.166 1.00 94.56 69 ASP A C 1
ATOM 540 O O . ASP A 1 69 ? 13.683 -10.302 -5.896 1.00 94.56 69 ASP A O 1
ATOM 544 N N . LEU A 1 70 ? 12.882 -9.489 -3.969 1.00 95.00 70 LEU A N 1
ATOM 545 C CA . LEU A 1 70 ? 14.198 -9.100 -3.450 1.00 95.00 70 LEU A CA 1
ATOM 546 C C . LEU A 1 70 ? 15.117 -10.305 -3.220 1.00 95.00 70 LEU A C 1
ATOM 548 O O . LEU A 1 70 ? 16.319 -10.190 -3.460 1.00 95.00 70 LEU A O 1
ATOM 552 N N . GLU A 1 71 ? 14.583 -11.446 -2.779 1.00 92.31 71 GLU A N 1
ATOM 553 C CA . GLU A 1 71 ? 15.343 -12.694 -2.619 1.00 92.31 71 GLU A CA 1
ATOM 554 C C . GLU A 1 71 ? 15.890 -13.163 -3.977 1.00 92.31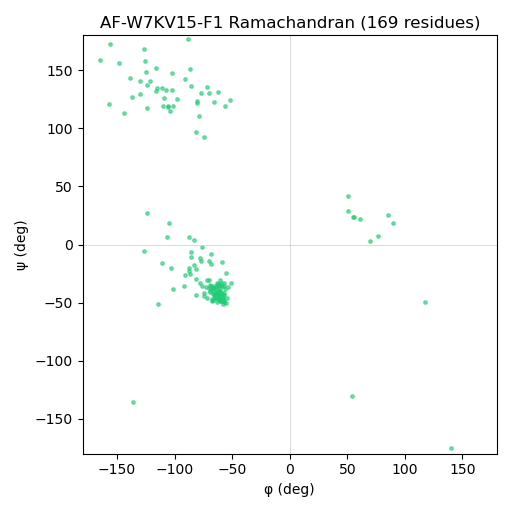 71 GLU A C 1
ATOM 556 O O . GLU A 1 71 ? 17.099 -13.384 -4.105 1.00 92.31 71 GLU A O 1
ATOM 561 N N . ILE A 1 72 ? 15.057 -13.164 -5.024 1.00 92.25 72 ILE A N 1
ATOM 562 C CA . ILE A 1 72 ? 15.476 -13.471 -6.404 1.00 92.25 72 ILE A CA 1
ATOM 563 C C . ILE A 1 72 ? 16.548 -12.481 -6.884 1.00 92.25 72 ILE A C 1
ATOM 565 O O . ILE A 1 72 ? 17.602 -12.885 -7.382 1.00 92.25 72 ILE A O 1
ATOM 569 N N . MET A 1 73 ? 16.327 -11.174 -6.712 1.00 94.94 73 MET A N 1
ATOM 570 C CA . MET A 1 73 ? 17.295 -10.149 -7.123 1.00 94.94 73 MET A CA 1
ATOM 571 C C . MET A 1 73 ? 18.628 -10.274 -6.368 1.00 94.94 73 MET A C 1
ATOM 573 O O . MET A 1 73 ? 19.694 -10.072 -6.955 1.00 94.94 73 MET A O 1
ATOM 577 N N . SER A 1 74 ? 18.589 -10.628 -5.081 1.00 93.06 74 SER A N 1
ATOM 578 C CA . SER A 1 74 ? 19.781 -10.845 -4.256 1.00 93.06 74 SER A CA 1
ATOM 579 C C . SER A 1 74 ? 20.576 -12.063 -4.728 1.00 93.06 74 SER A C 1
ATOM 581 O O . SER A 1 74 ? 21.797 -11.971 -4.877 1.00 93.06 74 SER A O 1
ATOM 583 N N . MET A 1 75 ? 19.895 -13.168 -5.057 1.00 91.62 75 MET A N 1
ATOM 584 C CA . MET A 1 75 ? 20.516 -14.364 -5.645 1.00 91.62 75 MET A CA 1
ATOM 585 C C . MET A 1 75 ? 21.197 -14.067 -6.985 1.00 91.62 75 MET A C 1
ATOM 587 O O . MET A 1 75 ? 22.222 -14.664 -7.307 1.00 91.62 75 MET A O 1
ATOM 591 N N . MET A 1 76 ? 20.685 -13.097 -7.744 1.00 90.94 76 MET A N 1
ATOM 592 C CA . MET A 1 76 ? 21.319 -12.623 -8.979 1.00 90.94 76 MET A CA 1
ATOM 593 C C . MET A 1 76 ? 22.542 -11.721 -8.744 1.00 90.94 76 MET A C 1
ATOM 595 O O . MET A 1 76 ? 23.175 -11.288 -9.707 1.00 90.94 76 MET A O 1
ATOM 599 N N . GLY A 1 77 ? 22.887 -11.414 -7.493 1.00 92.00 77 GLY A N 1
ATOM 600 C CA . GLY A 1 77 ? 24.018 -10.557 -7.146 1.00 92.00 77 GLY A CA 1
ATOM 601 C C . GLY A 1 77 ? 23.692 -9.062 -7.144 1.00 92.00 77 GLY A C 1
ATOM 602 O O . GLY A 1 77 ? 24.589 -8.245 -7.355 1.00 92.00 77 GLY A O 1
ATOM 603 N N . LEU A 1 78 ? 22.426 -8.679 -6.936 1.00 93.81 78 LEU A N 1
ATOM 604 C CA . LEU A 1 78 ? 22.046 -7.284 -6.710 1.00 93.81 78 LEU A CA 1
ATOM 605 C C . LEU A 1 78 ? 22.284 -6.906 -5.239 1.00 93.81 78 LEU A C 1
ATOM 607 O O . LEU A 1 78 ? 21.447 -7.167 -4.378 1.00 93.81 78 LEU A O 1
ATOM 611 N N . GLU A 1 79 ? 23.427 -6.286 -4.941 1.00 92.00 79 GLU A N 1
ATOM 612 C CA . GLU A 1 79 ? 23.851 -5.987 -3.559 1.00 92.00 79 GLU A CA 1
ATOM 613 C C . GLU A 1 79 ? 22.808 -5.193 -2.765 1.00 92.00 79 GLU A C 1
ATOM 615 O O . GLU A 1 79 ? 22.441 -5.573 -1.657 1.00 92.00 79 GLU A O 1
ATOM 620 N N . TYR A 1 80 ? 22.238 -4.147 -3.360 1.00 92.25 80 TYR A N 1
ATOM 621 C CA . TYR A 1 80 ? 21.224 -3.328 -2.698 1.00 92.25 80 TYR A CA 1
ATOM 622 C C . TYR A 1 80 ? 19.874 -4.042 -2.512 1.00 92.25 80 TYR A C 1
ATOM 624 O O . TYR A 1 80 ? 19.076 -3.587 -1.703 1.00 92.25 80 TYR A O 1
ATOM 632 N N . ALA A 1 81 ? 19.607 -5.178 -3.173 1.00 93.50 81 ALA A N 1
ATOM 633 C CA . ALA A 1 81 ? 18.464 -6.022 -2.801 1.00 93.50 81 ALA A CA 1
ATOM 634 C C . ALA A 1 81 ? 18.714 -6.765 -1.481 1.00 93.50 81 ALA A C 1
ATOM 636 O O . ALA A 1 81 ? 17.799 -6.888 -0.669 1.00 93.50 81 ALA A O 1
ATOM 637 N N . ARG A 1 82 ? 19.958 -7.204 -1.230 1.00 91.44 82 ARG A N 1
ATOM 638 C CA . ARG A 1 82 ? 20.357 -7.788 0.062 1.00 91.44 82 ARG A CA 1
ATOM 639 C C . ARG A 1 82 ? 20.207 -6.774 1.192 1.00 91.44 82 ARG A C 1
ATOM 641 O O . ARG A 1 82 ? 19.613 -7.092 2.214 1.00 91.44 82 ARG A O 1
ATOM 648 N N . GLU A 1 83 ? 20.668 -5.546 0.974 1.00 92.38 83 GLU A N 1
ATOM 649 C CA . GLU A 1 83 ? 20.516 -4.468 1.955 1.00 92.38 83 GLU A CA 1
ATOM 650 C C . GLU A 1 83 ? 19.036 -4.179 2.272 1.00 92.38 83 GLU A C 1
ATOM 652 O O . GLU A 1 83 ? 18.681 -3.955 3.427 1.00 92.38 83 GLU A O 1
ATOM 657 N N . GLU A 1 84 ? 18.147 -4.184 1.269 1.00 91.56 84 GLU A N 1
ATOM 658 C CA . GLU A 1 84 ? 16.706 -4.018 1.509 1.00 91.56 84 GLU A CA 1
ATOM 659 C C . GLU A 1 84 ? 16.110 -5.210 2.276 1.00 91.56 84 GLU A C 1
ATOM 661 O O . GLU A 1 84 ? 15.290 -5.002 3.170 1.00 91.56 84 GLU A O 1
ATOM 666 N N . LEU A 1 85 ? 16.551 -6.446 2.016 1.00 91.00 85 LEU A N 1
ATOM 667 C CA . LEU A 1 85 ? 16.146 -7.615 2.809 1.00 91.00 85 LEU A CA 1
ATOM 668 C C . LEU A 1 85 ? 16.578 -7.502 4.273 1.00 91.00 85 LEU A C 1
ATOM 670 O O . LEU A 1 85 ? 15.772 -7.796 5.158 1.00 91.00 85 LEU A O 1
ATOM 674 N N . GLU A 1 86 ? 17.803 -7.041 4.530 1.00 88.81 86 GLU A N 1
ATOM 675 C CA . GLU A 1 86 ? 18.328 -6.792 5.879 1.00 88.81 86 GLU A CA 1
ATOM 676 C C . GLU A 1 86 ? 17.544 -5.689 6.599 1.00 88.81 86 GLU A C 1
ATOM 678 O O . GLU A 1 86 ? 17.211 -5.813 7.784 1.00 88.81 86 GLU A O 1
ATOM 683 N N . LYS A 1 87 ? 17.176 -4.622 5.878 1.00 83.94 87 LYS A N 1
ATOM 684 C CA . LYS A 1 87 ? 16.284 -3.580 6.401 1.00 83.94 87 LYS A CA 1
ATOM 685 C C . LYS A 1 87 ? 14.907 -4.138 6.711 1.00 83.94 87 LYS A C 1
ATOM 687 O O . LYS A 1 87 ? 14.367 -3.795 7.752 1.00 83.94 87 LYS A O 1
ATOM 692 N N . LEU A 1 88 ? 14.341 -5.005 5.873 1.00 76.75 88 LEU A N 1
ATOM 693 C CA . LEU A 1 88 ? 13.038 -5.631 6.122 1.00 76.75 88 LEU A CA 1
ATOM 694 C C . LEU A 1 88 ? 13.078 -6.610 7.302 1.00 76.75 88 LEU A C 1
ATOM 696 O O . LEU A 1 88 ? 12.127 -6.658 8.082 1.00 76.75 88 LEU A O 1
ATOM 700 N N . SER A 1 89 ? 14.162 -7.371 7.479 1.00 70.25 89 SER A N 1
ATOM 701 C CA . SER A 1 89 ? 14.342 -8.229 8.659 1.00 70.25 89 SER A CA 1
ATOM 702 C C . SER A 1 89 ? 14.568 -7.419 9.933 1.00 70.25 89 SER A C 1
ATOM 704 O O . SER A 1 89 ? 14.053 -7.793 10.983 1.00 70.25 89 SER A O 1
ATOM 706 N N . SER A 1 90 ? 15.256 -6.280 9.843 1.00 64.19 90 SER A N 1
ATOM 707 C CA . SER A 1 90 ? 15.464 -5.371 10.979 1.00 64.19 90 SER A CA 1
ATOM 708 C C . SER A 1 90 ? 14.203 -4.550 11.299 1.00 64.19 90 SER A C 1
ATOM 710 O O . SER A 1 90 ? 13.861 -4.338 12.461 1.00 64.19 90 SER A O 1
ATOM 712 N N . ALA A 1 91 ? 13.442 -4.150 10.276 1.00 53.31 91 ALA A N 1
ATOM 713 C CA . ALA A 1 91 ? 12.161 -3.447 10.386 1.00 53.31 91 ALA A CA 1
ATOM 714 C C . ALA A 1 91 ? 10.997 -4.374 10.769 1.00 53.31 91 ALA A C 1
ATOM 716 O O . ALA A 1 91 ? 9.969 -3.891 11.242 1.00 53.31 91 ALA A O 1
ATOM 717 N N . LYS A 1 92 ? 11.159 -5.703 10.678 1.00 47.06 92 LYS A N 1
ATOM 718 C CA . LYS A 1 92 ? 10.253 -6.667 11.327 1.00 47.06 92 LYS A CA 1
ATOM 719 C C . LYS A 1 92 ? 10.183 -6.476 12.849 1.00 47.06 92 LYS A C 1
ATOM 721 O O . LYS A 1 92 ? 9.226 -6.949 13.451 1.00 47.06 92 LYS A O 1
ATOM 726 N N . MET A 1 93 ? 11.107 -5.728 13.466 1.00 44.38 93 MET A N 1
ATOM 727 C CA . MET A 1 93 ? 10.949 -5.283 14.855 1.00 44.38 93 MET A CA 1
ATOM 728 C C . MET A 1 93 ? 10.194 -3.954 15.016 1.00 44.38 93 MET A C 1
ATOM 730 O O . MET A 1 93 ? 9.670 -3.719 16.103 1.00 44.38 93 MET A O 1
ATOM 734 N N . ARG A 1 94 ? 10.115 -3.066 14.010 1.00 43.75 94 ARG A N 1
ATOM 735 C CA . ARG A 1 94 ? 9.506 -1.726 14.146 1.00 43.75 94 ARG A CA 1
ATOM 736 C C . ARG A 1 94 ? 9.043 -1.165 12.774 1.00 43.75 94 ARG A C 1
ATOM 738 O O . ARG A 1 94 ? 9.870 -0.912 11.911 1.00 43.75 94 ARG A O 1
ATOM 745 N N . VAL A 1 95 ? 7.745 -0.852 12.631 1.00 46.66 95 VAL A N 1
ATOM 746 C CA . VAL A 1 95 ? 7.174 0.299 11.864 1.00 46.66 95 VAL A CA 1
ATOM 747 C C . VAL A 1 95 ? 6.251 0.070 10.634 1.00 46.66 95 VAL A C 1
ATOM 749 O O . VAL A 1 95 ? 5.175 0.651 10.657 1.00 46.66 95 VAL A O 1
ATOM 752 N N . ASN A 1 96 ? 6.498 -0.748 9.599 1.00 43.50 96 ASN A N 1
ATOM 753 C CA . ASN A 1 96 ? 5.660 -0.619 8.364 1.00 43.50 96 ASN A CA 1
ATOM 754 C C . ASN A 1 96 ? 4.338 -1.415 8.291 1.00 43.50 96 ASN A C 1
ATOM 756 O O . ASN A 1 96 ? 3.437 -1.041 7.540 1.00 43.50 96 ASN A O 1
ATOM 760 N N . GLY A 1 97 ? 4.164 -2.477 9.082 1.00 45.50 97 GLY A N 1
ATOM 761 C CA . GLY A 1 97 ? 2.860 -3.149 9.181 1.00 45.50 97 GLY A CA 1
ATOM 762 C C . GLY A 1 97 ? 1.832 -2.320 9.957 1.00 45.50 97 GLY A C 1
ATOM 763 O O . GLY A 1 97 ? 0.640 -2.367 9.670 1.00 45.50 97 GLY A O 1
ATOM 764 N N . SER A 1 98 ? 2.282 -1.521 10.928 1.00 52.84 98 SER A N 1
ATOM 765 C CA . SER A 1 98 ? 1.385 -0.835 11.856 1.00 52.84 98 SER A CA 1
ATOM 766 C C . SER A 1 98 ? 0.718 0.393 11.248 1.00 52.84 98 SER A C 1
ATOM 768 O O . SER A 1 98 ? -0.427 0.652 11.592 1.00 52.84 98 SER A O 1
ATOM 770 N N . GLU A 1 99 ? 1.364 1.133 10.346 1.00 55.59 99 GLU A N 1
ATOM 771 C CA . GLU A 1 99 ? 0.766 2.339 9.759 1.00 55.59 99 GLU A CA 1
ATOM 772 C C . GLU A 1 99 ? -0.321 1.999 8.731 1.00 55.59 99 GLU A C 1
ATOM 774 O O . GLU A 1 99 ? -1.430 2.529 8.809 1.00 55.59 99 GLU A O 1
ATOM 779 N N . ASN A 1 100 ? -0.064 1.022 7.854 1.00 60.56 100 ASN A N 1
ATOM 780 C CA . ASN A 1 100 ? -1.075 0.515 6.925 1.00 60.56 100 ASN A CA 1
ATOM 781 C C . ASN A 1 100 ? -2.234 -0.165 7.664 1.00 60.56 100 ASN A C 1
ATOM 783 O O . ASN A 1 100 ? -3.388 0.125 7.361 1.00 60.56 100 ASN A O 1
ATOM 787 N N . LEU A 1 101 ? -1.965 -0.991 8.683 1.00 69.50 101 LEU A N 1
ATOM 788 C CA . LEU A 1 101 ? -3.031 -1.584 9.499 1.00 69.50 101 LEU A CA 1
ATOM 789 C C . LEU A 1 101 ? -3.799 -0.534 10.309 1.00 69.50 101 LEU A C 1
ATOM 791 O O . LEU A 1 101 ? -5.015 -0.639 10.423 1.00 69.50 101 LEU A O 1
ATOM 795 N N . ARG A 1 102 ? -3.136 0.501 10.842 1.00 71.12 102 ARG A N 1
ATOM 796 C CA . ARG A 1 102 ? -3.812 1.625 11.519 1.00 71.12 102 ARG A CA 1
ATOM 797 C C . ARG A 1 102 ? -4.712 2.383 10.556 1.00 71.12 102 ARG A C 1
ATOM 799 O O . ARG A 1 102 ? -5.829 2.719 10.934 1.00 71.12 102 ARG A O 1
ATOM 806 N N . ARG A 1 103 ? -4.255 2.624 9.326 1.00 73.19 103 ARG A N 1
ATOM 807 C CA . ARG A 1 103 ? -5.050 3.290 8.292 1.00 73.19 103 ARG A CA 1
ATOM 808 C C . ARG A 1 103 ? -6.237 2.432 7.858 1.00 73.19 103 ARG A C 1
ATOM 810 O O . ARG A 1 103 ? -7.349 2.940 7.859 1.00 73.19 103 ARG A O 1
ATOM 817 N N . ILE A 1 104 ? -6.031 1.144 7.579 1.00 78.38 104 ILE A N 1
ATOM 818 C CA . ILE A 1 104 ? -7.111 0.195 7.257 1.00 78.38 104 ILE A CA 1
ATOM 819 C C . ILE A 1 104 ? -8.122 0.131 8.406 1.00 78.38 104 ILE A C 1
ATOM 821 O O . ILE A 1 104 ? -9.319 0.256 8.177 1.00 78.38 104 ILE A O 1
ATOM 825 N N . LYS A 1 105 ? -7.649 0.016 9.651 1.00 79.94 105 LYS A N 1
ATOM 826 C CA . LYS A 1 105 ? -8.504 0.012 10.843 1.00 79.94 105 LYS A CA 1
ATOM 827 C C . LYS A 1 105 ? -9.291 1.316 10.986 1.00 79.94 105 LYS A C 1
ATOM 829 O O . LYS A 1 105 ? -10.471 1.275 11.309 1.00 79.94 105 LYS A O 1
ATOM 834 N N . SER A 1 106 ? -8.653 2.461 10.751 1.00 80.75 106 SER A N 1
ATOM 835 C CA . SER A 1 106 ? -9.297 3.778 10.807 1.00 80.75 106 SER A CA 1
ATOM 836 C C . SER A 1 106 ? -10.396 3.914 9.752 1.00 80.75 106 SER A C 1
ATOM 838 O O . SER A 1 106 ? -11.508 4.324 10.078 1.00 80.75 106 SER A O 1
ATOM 840 N N . GLU A 1 107 ? -10.120 3.508 8.510 1.00 84.75 107 GLU A N 1
ATOM 841 C CA . GLU A 1 107 ? -11.110 3.533 7.429 1.00 84.75 107 GLU A CA 1
ATOM 842 C C . GLU A 1 107 ? -12.259 2.558 7.685 1.00 84.75 107 GLU A C 1
ATOM 844 O O . GLU A 1 107 ? -13.417 2.941 7.547 1.00 84.75 107 GLU A O 1
ATOM 849 N N . PHE A 1 108 ? -11.969 1.347 8.165 1.00 86.38 108 PHE A N 1
ATOM 850 C CA . PHE A 1 108 ? -12.997 0.391 8.572 1.00 86.38 108 PHE A CA 1
ATOM 851 C C . PHE A 1 108 ? -13.914 0.976 9.654 1.00 86.38 108 PHE A C 1
ATOM 853 O O . PHE A 1 108 ? -15.132 0.964 9.508 1.00 86.38 108 PHE A O 1
AT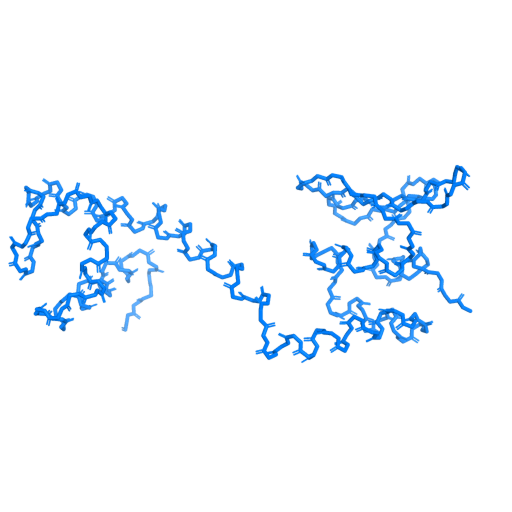OM 860 N N . ILE A 1 109 ? -13.350 1.563 10.714 1.00 86.81 109 ILE A N 1
ATOM 861 C CA . ILE A 1 109 ? -14.143 2.174 11.789 1.00 86.81 109 ILE A CA 1
ATOM 862 C C . ILE A 1 109 ? -15.068 3.268 11.234 1.00 86.81 109 ILE A C 1
ATOM 864 O O . ILE A 1 109 ? -16.254 3.288 11.558 1.00 86.81 109 ILE A O 1
ATOM 868 N N . LYS A 1 110 ? -14.559 4.152 10.372 1.00 86.50 110 LYS 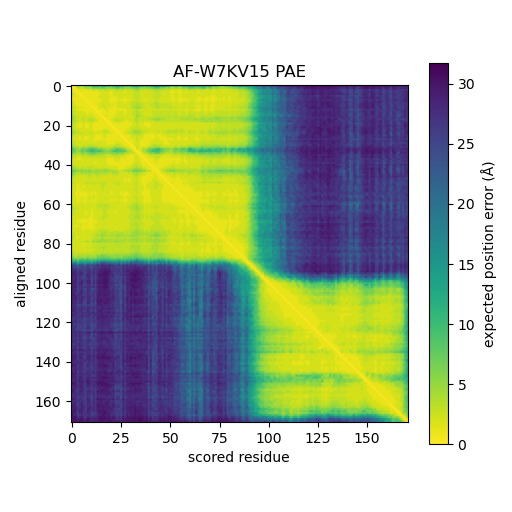A N 1
ATOM 869 C CA . LYS A 1 110 ? -15.350 5.261 9.820 1.00 86.50 110 LYS A CA 1
ATOM 870 C C . LYS A 1 110 ? -16.438 4.808 8.854 1.00 86.50 110 LYS A C 1
ATOM 872 O O . LYS A 1 110 ? -17.521 5.381 8.863 1.00 86.50 110 LYS A O 1
ATOM 877 N N . GLN A 1 111 ? -16.141 3.837 7.998 1.00 87.19 111 GLN A N 1
ATOM 878 C CA . GLN A 1 111 ? -17.045 3.434 6.919 1.00 87.19 111 GLN A CA 1
ATOM 879 C C . GLN A 1 111 ? -18.060 2.382 7.368 1.00 87.19 111 GLN A C 1
ATOM 881 O O . GLN A 1 111 ? -19.135 2.291 6.788 1.00 87.19 111 GLN A O 1
ATOM 886 N N . VAL A 1 112 ? -17.724 1.603 8.398 1.00 88.31 112 VAL A N 1
ATOM 887 C CA . VAL A 1 112 ? -18.502 0.432 8.809 1.00 88.31 112 VAL A CA 1
ATOM 888 C C . VAL A 1 112 ? -19.110 0.623 10.195 1.00 88.31 112 VAL A C 1
ATOM 890 O O . VAL A 1 112 ? -20.313 0.469 10.371 1.00 88.31 112 VAL A O 1
ATOM 893 N N . ILE A 1 113 ? -18.301 1.013 11.183 1.00 90.12 113 ILE A N 1
ATOM 894 C CA . ILE A 1 113 ? -18.748 1.086 12.582 1.00 90.12 113 ILE A CA 1
ATOM 895 C C . ILE A 1 113 ? -19.508 2.387 12.869 1.00 90.12 113 ILE A C 1
ATOM 897 O O . ILE A 1 113 ? -20.546 2.362 13.527 1.00 90.12 113 ILE A O 1
ATOM 901 N N . TYR A 1 114 ? -19.029 3.534 12.379 1.00 92.50 114 TYR A N 1
ATOM 902 C CA . TYR A 1 114 ? -19.662 4.828 12.663 1.00 92.50 114 TYR A CA 1
ATOM 903 C C . TYR A 1 114 ? -21.110 4.941 12.175 1.00 92.50 114 TYR A C 1
ATOM 905 O O . TYR A 1 114 ? -21.921 5.435 12.954 1.00 92.50 114 TYR A O 1
ATOM 913 N N . PRO A 1 115 ? -21.494 4.485 10.968 1.00 92.19 115 PRO A N 1
ATOM 914 C CA . PRO A 1 115 ? -22.894 4.537 10.549 1.00 92.19 115 PRO A CA 1
ATOM 915 C C . PRO A 1 115 ? -23.838 3.815 11.520 1.00 92.19 115 PRO A C 1
ATOM 917 O O . PRO A 1 115 ? -24.914 4.322 11.823 1.00 92.19 115 PRO A O 1
ATOM 920 N N . LEU A 1 116 ? -23.404 2.681 12.072 1.00 91.69 116 LEU A N 1
ATOM 921 C CA . LEU A 1 116 ? -24.184 1.899 13.034 1.00 91.69 116 LEU A CA 1
ATOM 922 C C . LEU A 1 116 ? -24.261 2.600 14.386 1.00 91.69 116 LEU A C 1
ATOM 924 O O . LEU A 1 116 ? -25.336 2.751 14.958 1.00 91.69 116 LEU A O 1
ATOM 928 N N . LEU A 1 117 ? -23.127 3.102 14.877 1.00 92.94 117 LEU A N 1
ATOM 929 C CA . LEU A 1 117 ? -23.099 3.872 16.119 1.00 92.94 117 LEU A CA 1
ATOM 930 C C . LEU A 1 117 ? -23.920 5.161 16.018 1.00 92.94 117 LEU A C 1
ATOM 932 O O . LEU A 1 117 ? -24.540 5.563 16.998 1.00 92.94 117 LEU A O 1
ATOM 936 N N . LEU A 1 118 ? -23.961 5.794 14.845 1.00 93.31 118 LEU A N 1
ATOM 937 C CA . LEU A 1 118 ? -24.819 6.945 14.595 1.00 93.31 118 LEU A CA 1
ATOM 938 C C . LEU A 1 118 ? -26.299 6.557 14.673 1.00 93.31 118 LEU A C 1
ATOM 940 O O . LEU A 1 118 ? -27.056 7.266 15.324 1.00 93.31 118 LEU A O 1
ATOM 944 N N . GLN A 1 119 ? -26.710 5.429 14.083 1.00 93.06 119 GLN A N 1
ATOM 945 C CA . GLN A 1 119 ? -28.085 4.930 14.225 1.00 93.06 119 GLN A CA 1
ATOM 946 C C . GLN A 1 119 ? -28.444 4.666 15.691 1.00 93.06 119 GLN A C 1
ATOM 948 O O . GLN A 1 119 ? -29.516 5.061 16.140 1.00 93.06 119 GLN A O 1
ATOM 953 N N . VAL A 1 120 ? -27.533 4.063 16.459 1.00 93.12 120 VAL A N 1
ATOM 954 C CA . VAL A 1 120 ? -27.727 3.843 17.899 1.00 93.12 120 VAL A CA 1
ATOM 955 C C . VAL A 1 120 ? -27.913 5.168 18.635 1.00 93.12 120 VAL A C 1
ATOM 957 O O . VAL A 1 120 ? -28.858 5.287 19.407 1.00 93.12 120 VAL A O 1
ATOM 960 N N . LEU A 1 121 ? -27.064 6.170 18.384 1.00 92.88 121 LEU A N 1
ATOM 961 C CA . LEU A 1 121 ? -27.198 7.487 19.014 1.00 92.88 121 LEU A CA 1
ATOM 962 C C . LEU A 1 121 ? -28.512 8.173 18.647 1.00 92.88 121 LEU A C 1
ATOM 964 O O . LEU A 1 121 ? -29.183 8.692 19.532 1.00 92.88 121 LEU A O 1
ATOM 968 N N . LEU A 1 122 ? -28.893 8.153 17.368 1.00 92.69 122 LEU A N 1
ATOM 969 C CA . LEU A 1 122 ? -30.147 8.744 16.900 1.00 92.69 122 LEU A CA 1
ATOM 970 C C . LEU A 1 122 ? -31.367 8.089 17.555 1.00 92.69 122 LEU A C 1
ATOM 972 O O . LEU A 1 122 ? -32.317 8.782 17.898 1.00 92.69 122 LEU A O 1
ATOM 976 N N . ASN A 1 123 ? -31.319 6.775 17.777 1.00 93.81 123 ASN A N 1
ATOM 977 C CA . ASN A 1 123 ? -32.394 6.030 18.431 1.00 93.81 123 ASN A CA 1
ATOM 978 C C . ASN A 1 123 ? -32.420 6.196 19.961 1.00 93.81 123 ASN A C 1
ATOM 980 O O . ASN A 1 123 ? -33.372 5.750 20.595 1.00 93.81 123 ASN A O 1
ATOM 984 N N . ASN A 1 124 ? -31.377 6.780 20.557 1.00 92.12 124 ASN A N 1
ATOM 985 C CA . ASN A 1 124 ? -31.230 6.952 22.006 1.00 92.12 124 ASN A CA 1
ATOM 986 C C . ASN A 1 124 ? -31.017 8.427 22.388 1.00 92.12 124 ASN A C 1
ATOM 988 O O . ASN A 1 124 ? -30.353 8.706 23.382 1.00 92.12 124 ASN A O 1
ATOM 992 N N . ASP A 1 125 ? -31.519 9.374 21.589 1.00 93.31 125 ASP A N 1
ATOM 993 C CA . ASP A 1 125 ? -31.432 10.818 21.858 1.00 93.31 125 ASP A CA 1
ATOM 994 C C . ASP A 1 125 ? -30.009 11.303 22.192 1.00 93.31 125 ASP A C 1
ATOM 996 O O . ASP A 1 125 ? -29.787 12.114 23.092 1.00 93.31 125 ASP A O 1
ATOM 1000 N N . TYR A 1 126 ? -29.019 10.786 21.458 1.00 93.44 126 TYR A N 1
ATOM 1001 C CA . TYR A 1 126 ? -27.592 11.056 21.653 1.00 93.44 126 TYR A CA 1
ATOM 1002 C C . TYR A 1 126 ? -27.045 10.626 23.024 1.00 93.44 126 TYR A C 1
ATOM 1004 O O . TYR A 1 126 ? -25.991 11.097 23.450 1.00 93.44 126 TYR A O 1
ATOM 1012 N N . GLN A 1 127 ? -27.706 9.695 23.707 1.00 93.38 127 GLN A N 1
ATOM 1013 C CA . GLN A 1 127 ? -27.227 9.097 24.949 1.00 93.38 127 GLN A CA 1
ATOM 1014 C C . GLN A 1 127 ? -26.654 7.701 24.713 1.00 93.38 127 GLN A C 1
ATOM 1016 O O . GLN A 1 127 ? -27.108 6.934 23.861 1.00 93.38 127 GLN A O 1
ATOM 1021 N N . CYS A 1 128 ? -25.646 7.343 25.505 1.00 92.88 128 CYS A N 1
ATOM 1022 C CA . CYS A 1 128 ? -25.133 5.985 25.543 1.00 92.88 128 CYS A CA 1
ATOM 1023 C C . CYS A 1 128 ? -26.212 5.043 26.116 1.00 92.88 128 CYS A C 1
ATOM 1025 O O . CYS A 1 128 ? -26.597 5.209 27.274 1.00 92.88 128 CYS A O 1
ATOM 1027 N N . PRO A 1 129 ? -26.638 3.991 25.394 1.00 92.62 129 PRO A N 1
ATOM 1028 C CA . PRO A 1 129 ? -27.693 3.081 25.857 1.00 92.62 129 PRO A CA 1
ATOM 1029 C C . PRO A 1 129 ? -27.283 2.216 27.064 1.00 92.62 129 PRO A C 1
ATOM 1031 O O . PRO A 1 129 ? -28.102 1.495 27.630 1.00 92.62 129 PRO A O 1
ATOM 1034 N N . ILE A 1 130 ? -26.005 2.241 27.454 1.00 93.31 130 ILE A N 1
ATOM 1035 C CA . ILE A 1 130 ? -25.450 1.377 28.505 1.00 93.31 130 ILE A CA 1
ATOM 1036 C C . ILE A 1 130 ? -25.303 2.122 29.831 1.00 93.31 130 ILE A C 1
ATOM 1038 O O . ILE A 1 130 ? -25.534 1.529 30.887 1.00 93.31 130 ILE A O 1
ATOM 1042 N N . CYS A 1 131 ? -24.905 3.395 29.791 1.00 91.88 131 CYS A N 1
ATOM 1043 C CA . CYS A 1 131 ? -24.668 4.204 30.988 1.00 91.88 131 CYS A CA 1
ATOM 1044 C C . CYS A 1 131 ? -25.422 5.542 31.017 1.00 91.88 131 CYS A C 1
ATOM 1046 O O . CYS A 1 131 ? -25.349 6.225 32.034 1.00 91.88 131 CYS A O 1
ATOM 1048 N N . GLY A 1 132 ? -26.127 5.917 29.945 1.00 91.25 132 GLY A N 1
ATOM 1049 C CA . GLY A 1 132 ? -26.906 7.158 29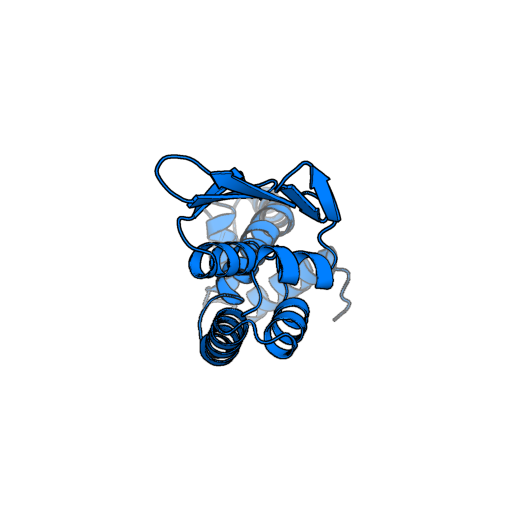.855 1.00 91.25 132 GLY A CA 1
ATOM 1050 C C . GLY A 1 132 ? -26.084 8.431 29.628 1.00 91.25 132 GLY A C 1
ATOM 1051 O O . GLY A 1 132 ? -26.627 9.527 29.704 1.00 91.25 132 GLY A O 1
ATOM 1052 N N . GLU A 1 133 ? -24.777 8.323 29.376 1.00 92.00 133 GLU A N 1
ATOM 1053 C CA . GLU A 1 133 ? -23.919 9.494 29.163 1.00 92.00 133 GLU A CA 1
ATOM 1054 C C . GLU A 1 133 ? -24.212 10.157 27.808 1.00 92.00 133 GLU A C 1
ATOM 1056 O O . GLU A 1 133 ? -24.355 9.470 26.796 1.00 92.00 133 GLU A O 1
ATOM 1061 N N . ILE A 1 134 ? -24.306 11.489 27.789 1.00 92.62 134 ILE A N 1
ATOM 1062 C CA . ILE A 1 134 ? -24.621 12.269 26.586 1.00 92.62 134 ILE A CA 1
ATOM 1063 C C . ILE A 1 134 ? -23.383 12.363 25.695 1.00 92.62 134 ILE A C 1
ATOM 1065 O O . ILE A 1 134 ? -22.304 12.734 26.154 1.00 92.62 134 ILE A O 1
ATOM 1069 N N . MET A 1 135 ? -23.555 12.053 24.415 1.00 94.06 135 MET A N 1
ATOM 1070 C CA . MET A 1 135 ? -22.501 12.037 23.410 1.00 94.06 135 MET A CA 1
ATOM 1071 C C . MET A 1 135 ? -22.648 13.228 22.465 1.00 94.06 135 MET A C 1
ATOM 1073 O O . MET A 1 135 ? -23.721 13.497 21.931 1.00 94.06 135 MET A O 1
ATOM 1077 N N . ASP A 1 136 ? -21.542 13.918 22.214 1.00 87.81 136 ASP A N 1
ATOM 1078 C CA . ASP A 1 136 ? -21.474 15.063 21.300 1.00 87.81 136 ASP A CA 1
ATOM 1079 C C . ASP A 1 136 ? -21.358 14.650 19.822 1.00 87.81 136 ASP A C 1
ATOM 1081 O O . ASP A 1 136 ? -21.626 15.434 18.911 1.00 87.81 136 ASP A O 1
ATOM 1085 N N . SER A 1 137 ? -20.915 13.418 19.572 1.00 91.81 137 SER A N 1
ATOM 1086 C CA . SER A 1 137 ? -20.559 12.930 18.249 1.00 91.81 137 SER A CA 1
ATOM 1087 C C . SER A 1 137 ? -20.451 11.407 18.217 1.00 91.81 137 SER A C 1
ATOM 1089 O O . SER A 1 137 ? -20.176 10.749 19.221 1.00 91.81 137 SER A O 1
ATOM 1091 N N . THR A 1 138 ? -20.566 10.825 17.022 1.00 91.25 138 THR A N 1
ATOM 1092 C CA . THR A 1 138 ? -20.317 9.390 16.802 1.00 91.25 138 THR A CA 1
ATOM 1093 C C . THR A 1 138 ? -18.882 8.990 17.154 1.00 91.25 138 THR A C 1
ATOM 1095 O O . THR A 1 138 ? -18.645 7.892 17.654 1.00 91.25 138 THR A O 1
ATOM 1098 N N . HIS A 1 139 ? -17.910 9.879 16.917 1.00 91.31 139 HIS A N 1
ATOM 1099 C CA . HIS A 1 139 ? -16.520 9.640 17.298 1.00 91.31 139 HIS A CA 1
ATOM 1100 C C . HIS A 1 139 ? -16.349 9.625 18.821 1.00 91.31 139 HIS A C 1
ATOM 1102 O O . HIS A 1 139 ? -15.737 8.694 19.347 1.00 91.31 139 HIS A O 1
ATOM 1108 N N . GLY A 1 140 ? -16.928 10.608 19.517 1.00 89.19 140 GLY A N 1
ATOM 1109 C CA . GLY A 1 140 ? -16.967 10.666 20.978 1.00 89.19 140 GLY A CA 1
ATOM 1110 C C . GLY A 1 140 ? -17.614 9.417 21.566 1.00 89.19 140 GLY A C 1
ATOM 1111 O O . GLY A 1 140 ? -17.043 8.791 22.455 1.00 89.19 140 GLY A O 1
ATOM 1112 N N . PHE A 1 141 ? -18.717 8.959 20.972 1.00 94.06 141 PHE A N 1
ATOM 1113 C CA . PHE A 1 141 ? -19.375 7.721 21.376 1.00 94.06 141 PHE A CA 1
ATOM 1114 C C . PHE A 1 141 ? -18.507 6.476 21.163 1.00 94.06 141 PHE A C 1
ATOM 1116 O O . PHE A 1 141 ? -18.359 5.663 22.074 1.00 94.06 141 PHE A O 1
ATOM 1123 N N . PHE A 1 142 ? -17.853 6.340 20.006 1.00 92.44 142 PHE A N 1
ATOM 1124 C CA . PHE A 1 142 ? -16.910 5.245 19.770 1.00 92.44 142 PHE A CA 1
ATOM 1125 C C . PHE A 1 142 ? -15.767 5.237 20.798 1.00 92.44 142 PHE A C 1
ATOM 1127 O O . PHE A 1 142 ? -15.398 4.175 21.311 1.00 92.44 142 PHE A O 1
ATOM 1134 N N . LEU A 1 143 ? -15.198 6.404 21.114 1.00 90.25 143 LEU A N 1
ATOM 1135 C CA . LEU A 1 143 ? -14.154 6.525 22.132 1.00 90.25 143 LEU A CA 1
ATOM 1136 C C . LEU A 1 143 ? -14.685 6.162 23.520 1.00 90.25 143 LEU A C 1
ATOM 1138 O O . LEU A 1 143 ? -14.044 5.376 24.217 1.00 90.25 143 LEU A O 1
ATOM 1142 N N . HIS A 1 144 ? -15.864 6.661 23.885 1.00 92.50 144 HIS A N 1
ATOM 1143 C CA . HIS A 1 144 ? -16.541 6.350 25.139 1.00 92.50 144 HIS A CA 1
ATOM 1144 C C . HIS A 1 144 ? -16.726 4.834 25.310 1.00 92.50 144 HIS A C 1
ATOM 1146 O O . HIS A 1 144 ? -16.277 4.274 26.309 1.00 92.50 144 HIS A O 1
ATOM 1152 N N . LEU A 1 145 ? -17.265 4.130 24.309 1.00 91.00 145 LEU A N 1
ATOM 1153 C CA . LEU A 1 145 ? -17.466 2.674 24.373 1.00 91.00 145 LEU A CA 1
ATOM 1154 C C . LEU A 1 145 ? -16.157 1.890 24.587 1.00 91.00 145 LEU A C 1
ATOM 1156 O O . LEU A 1 145 ? -16.146 0.849 25.245 1.00 91.00 145 LEU A O 1
ATOM 1160 N N . ASN A 1 146 ? -15.035 2.379 24.054 1.00 87.31 146 ASN A N 1
ATOM 1161 C CA . ASN A 1 146 ? -13.742 1.696 24.157 1.00 87.31 146 ASN A CA 1
ATOM 1162 C C . ASN A 1 146 ? -12.915 2.102 25.389 1.00 87.31 146 ASN A C 1
ATOM 1164 O O . ASN A 1 146 ? -12.079 1.314 25.844 1.00 87.31 146 ASN A O 1
ATOM 1168 N N . ALA A 1 147 ? -13.121 3.309 25.921 1.00 84.75 147 ALA A N 1
ATOM 1169 C CA . ALA A 1 147 ? -12.304 3.892 26.986 1.00 84.75 147 ALA A CA 1
ATOM 1170 C C . ALA A 1 147 ? -13.029 4.019 28.336 1.00 84.75 147 ALA A C 1
ATOM 1172 O O . ALA A 1 147 ? -12.361 4.195 29.356 1.00 84.75 147 ALA A O 1
ATOM 1173 N N . SER A 1 148 ? -14.362 3.911 28.368 1.00 84.12 148 SER A N 1
ATOM 1174 C CA . SER A 1 148 ? -15.145 4.103 29.590 1.00 84.12 148 SER A CA 1
ATOM 1175 C C . SER A 1 148 ? -14.787 3.076 30.667 1.00 84.12 148 SER A C 1
ATOM 1177 O O . SER A 1 148 ? -14.717 1.861 30.439 1.00 84.12 148 SER A O 1
ATOM 1179 N N . THR A 1 149 ? -14.548 3.581 31.876 1.00 80.69 149 THR A N 1
ATOM 1180 C CA . THR A 1 149 ? -14.330 2.778 33.084 1.00 80.69 149 THR A CA 1
ATOM 1181 C C . THR A 1 149 ? -15.656 2.323 33.693 1.00 80.69 149 THR A C 1
ATOM 1183 O O . THR A 1 149 ? -15.734 1.227 34.254 1.00 80.69 149 THR A O 1
ATOM 1186 N N . THR A 1 150 ? -16.715 3.111 33.513 1.00 82.00 150 THR A N 1
ATOM 1187 C CA . THR A 1 150 ? -18.084 2.806 33.933 1.00 82.00 150 THR A CA 1
ATOM 1188 C C . THR A 1 150 ? -18.660 1.691 33.068 1.00 82.00 150 THR A C 1
ATOM 1190 O O . THR A 1 150 ? -18.577 1.743 31.845 1.00 82.00 150 THR A O 1
ATOM 1193 N N . MET A 1 151 ? -19.236 0.648 33.679 1.00 84.12 151 MET A N 1
ATOM 1194 C CA . MET A 1 151 ? -19.893 -0.462 32.959 1.00 84.12 151 MET A CA 1
ATOM 1195 C C . MET A 1 151 ? -19.031 -1.089 31.842 1.00 84.12 151 MET A C 1
ATOM 1197 O O . MET A 1 151 ? -19.544 -1.647 30.873 1.00 84.12 151 MET A O 1
ATOM 1201 N N . ARG A 1 152 ? -17.698 -1.048 31.996 1.00 86.12 152 ARG A N 1
ATOM 1202 C CA . ARG A 1 152 ? -16.699 -1.415 30.974 1.00 86.12 152 ARG A CA 1
ATOM 1203 C C . ARG A 1 152 ? -16.920 -2.786 30.334 1.00 86.12 152 ARG A C 1
ATOM 1205 O O . ARG A 1 152 ? -16.565 -3.001 29.177 1.00 86.12 152 ARG A O 1
ATOM 1212 N N . ARG A 1 153 ? -17.441 -3.751 31.095 1.00 87.69 153 ARG A N 1
ATOM 1213 C CA . ARG A 1 153 ? -17.759 -5.084 30.569 1.00 87.69 153 ARG A CA 1
ATOM 1214 C C . ARG A 1 153 ? -18.899 -5.017 29.549 1.00 87.69 153 ARG A C 1
ATOM 1216 O O . ARG A 1 153 ? -18.719 -5.513 28.445 1.00 87.69 153 ARG A O 1
ATOM 1223 N N . ARG A 1 154 ? -19.987 -4.321 29.881 1.00 88.19 154 ARG A N 1
ATOM 1224 C CA . ARG A 1 154 ? -21.160 -4.161 29.010 1.00 88.19 154 ARG A CA 1
ATOM 1225 C C . ARG A 1 154 ? -20.840 -3.329 27.768 1.00 88.19 154 ARG A C 1
ATOM 1227 O O . ARG A 1 154 ? -21.261 -3.692 26.682 1.00 88.19 154 ARG A O 1
ATOM 1234 N N . HIS A 1 155 ? -20.019 -2.282 27.900 1.00 91.06 155 HIS A N 1
ATOM 1235 C CA . HIS A 1 155 ? -19.518 -1.521 26.746 1.00 91.06 155 HIS A CA 1
ATOM 1236 C C . HIS A 1 155 ? -18.715 -2.389 25.767 1.00 91.06 155 HIS A C 1
ATOM 1238 O O . HIS A 1 155 ? -18.901 -2.299 24.554 1.00 91.06 155 HIS A O 1
ATOM 1244 N N . ARG A 1 156 ? -17.852 -3.276 26.284 1.00 88.38 156 ARG A N 1
ATOM 1245 C CA . ARG A 1 156 ? -17.094 -4.215 25.444 1.00 88.38 156 ARG A CA 1
ATOM 1246 C C . ARG A 1 156 ? -17.971 -5.288 24.808 1.00 88.38 156 ARG A C 1
ATOM 1248 O O . ARG A 1 156 ? -17.733 -5.622 23.654 1.00 88.38 156 ARG A O 1
ATOM 1255 N N . GLU A 1 157 ? -18.943 -5.822 25.543 1.00 91.00 157 GLU A N 1
ATOM 1256 C CA . GLU A 1 157 ? -19.908 -6.804 25.026 1.00 91.00 157 GLU A CA 1
ATOM 1257 C C . GLU A 1 157 ? -20.732 -6.197 23.884 1.00 91.00 157 GLU A C 1
ATOM 1259 O O . GLU A 1 157 ? -20.742 -6.757 22.793 1.00 91.00 157 GLU A O 1
ATOM 1264 N N . PHE A 1 158 ? -21.264 -4.989 24.071 1.00 92.25 158 PHE A N 1
ATOM 1265 C CA . PHE A 1 158 ? -21.990 -4.256 23.033 1.00 92.25 158 PHE A CA 1
ATOM 1266 C C . PHE A 1 158 ? -21.156 -4.019 21.767 1.00 92.25 158 PHE A C 1
ATOM 1268 O O . PHE A 1 158 ? -21.596 -4.315 20.661 1.00 92.25 158 PHE A O 1
ATOM 1275 N N . MET A 1 159 ? -19.916 -3.535 21.910 1.00 89.56 159 MET A N 1
ATOM 1276 C CA . MET A 1 159 ? -19.029 -3.341 20.756 1.00 89.56 159 MET A CA 1
ATOM 1277 C C . MET A 1 159 ? -18.686 -4.655 20.051 1.00 89.56 159 MET A C 1
ATOM 1279 O O . MET A 1 159 ? -18.503 -4.664 18.833 1.00 89.56 159 MET A O 1
ATOM 1283 N N . LYS A 1 160 ? -18.583 -5.760 20.799 1.00 87.81 160 LYS A N 1
ATOM 1284 C CA . LYS A 1 160 ? -18.339 -7.087 20.231 1.00 87.81 160 LYS A CA 1
ATOM 1285 C C . LYS A 1 160 ? -19.546 -7.556 19.421 1.00 87.81 160 LYS A C 1
ATOM 1287 O O . LYS A 1 160 ? -19.354 -7.947 18.278 1.00 87.81 160 LYS A O 1
ATOM 1292 N N . GLU A 1 161 ? -20.752 -7.465 19.976 1.00 88.06 161 GLU A N 1
ATOM 1293 C CA . GLU A 1 161 ? -22.004 -7.820 19.291 1.00 88.06 161 GLU A CA 1
ATOM 1294 C C . GLU A 1 161 ? -22.178 -7.017 18.000 1.00 88.06 161 GLU A C 1
ATOM 1296 O O . GLU A 1 161 ? -22.339 -7.603 16.930 1.00 88.06 161 GLU A O 1
ATOM 1301 N N . LEU A 1 162 ? -22.008 -5.695 18.083 1.00 86.88 162 LEU A N 1
ATOM 1302 C CA . LEU A 1 162 ? -22.106 -4.795 16.936 1.00 86.88 162 LEU A CA 1
ATOM 1303 C C . LEU A 1 162 ? -21.050 -5.098 15.863 1.00 86.88 1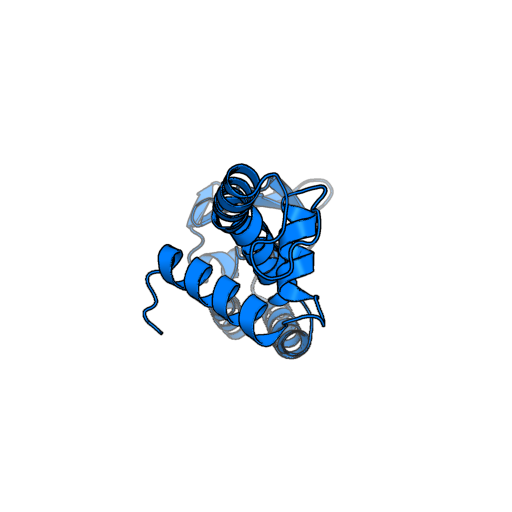62 LEU A C 1
ATOM 1305 O O . LEU A 1 162 ? -21.320 -4.978 14.676 1.00 86.88 162 LEU A O 1
ATOM 1309 N N . THR A 1 163 ? -19.841 -5.512 16.253 1.00 82.56 163 THR A N 1
ATOM 1310 C CA . THR A 1 163 ? -18.804 -5.892 15.279 1.00 82.56 163 THR A CA 1
ATOM 1311 C C . THR A 1 163 ? -19.102 -7.255 14.650 1.00 82.56 163 THR A C 1
ATOM 1313 O O . THR A 1 163 ? -18.966 -7.397 13.438 1.00 82.56 163 THR A O 1
ATOM 1316 N N . THR A 1 164 ? -19.544 -8.235 15.443 1.00 83.44 164 THR A N 1
ATOM 1317 C CA . THR A 1 164 ? -19.917 -9.583 14.983 1.00 83.44 164 THR A CA 1
ATOM 1318 C C . THR A 1 164 ? -21.071 -9.550 13.985 1.00 83.44 164 THR A C 1
ATOM 1320 O O . THR A 1 164 ? -21.031 -10.280 12.995 1.00 83.44 164 THR A O 1
ATOM 1323 N N . GLU A 1 165 ? -22.072 -8.693 14.200 1.00 79.62 165 GLU A N 1
ATOM 1324 C CA . GLU A 1 165 ? -23.188 -8.518 13.261 1.00 79.62 165 GLU A CA 1
ATOM 1325 C C . GLU A 1 165 ? -22.698 -8.115 11.863 1.00 79.62 165 GLU A C 1
ATOM 1327 O O . GLU A 1 165 ? -23.227 -8.573 10.853 1.00 79.62 165 GLU A O 1
ATOM 1332 N N . VAL A 1 166 ? -21.632 -7.316 11.802 1.00 77.25 166 VAL A N 1
ATOM 1333 C CA . VAL A 1 166 ? -21.130 -6.750 10.549 1.00 77.25 166 VAL A CA 1
ATOM 1334 C C . VAL A 1 166 ? -20.063 -7.614 9.889 1.00 77.25 166 VAL A C 1
ATOM 1336 O O . VAL A 1 166 ? -20.001 -7.688 8.663 1.00 77.25 166 VAL A O 1
ATOM 1339 N N . THR A 1 167 ? -19.203 -8.265 10.673 1.00 75.56 167 THR A N 1
ATOM 1340 C CA . THR A 1 167 ? -18.156 -9.141 10.130 1.00 75.56 167 THR A CA 1
ATOM 1341 C C . THR A 1 167 ? -18.669 -10.542 9.815 1.00 75.56 167 THR A C 1
ATOM 1343 O O . THR A 1 167 ? -18.009 -11.277 9.083 1.00 75.56 167 THR A O 1
ATOM 1346 N N . GLY A 1 168 ? -19.826 -10.937 10.358 1.00 69.94 168 GLY A N 1
ATOM 1347 C CA . GLY A 1 168 ? -20.362 -12.293 10.229 1.00 69.94 168 GLY A CA 1
ATOM 1348 C C . GLY A 1 168 ? -19.559 -13.349 10.998 1.00 69.94 168 GLY A C 1
ATOM 1349 O O . GLY A 1 168 ? -19.883 -14.537 10.932 1.00 69.94 168 GLY A O 1
ATOM 1350 N N . GLU A 1 169 ? -18.527 -12.944 11.745 1.00 59.09 169 GLU A N 1
ATOM 1351 C CA . GLU A 1 169 ? -17.758 -13.828 12.616 1.00 59.09 169 GLU A CA 1
ATOM 1352 C C . GLU A 1 169 ? -18.598 -14.154 13.853 1.00 59.09 169 GLU A C 1
ATOM 1354 O O . GLU A 1 169 ? -18.598 -13.418 14.844 1.00 59.09 169 GLU A O 1
ATOM 1359 N N . ARG A 1 170 ? -19.346 -15.264 13.790 1.00 47.91 170 ARG A N 1
ATOM 1360 C CA . ARG A 1 170 ? -19.986 -15.851 14.973 1.00 47.91 170 ARG A CA 1
ATOM 1361 C C . ARG A 1 170 ? -18.903 -16.139 16.018 1.00 47.91 170 ARG A C 1
ATOM 1363 O O . ARG A 1 170 ? -17.962 -16.877 15.736 1.00 47.91 170 ARG A O 1
ATOM 1370 N N . ALA A 1 171 ? -19.044 -15.495 17.177 1.00 48.41 171 ALA A N 1
ATOM 1371 C CA . ALA A 1 171 ? -18.190 -15.667 18.350 1.00 48.41 171 ALA A CA 1
ATOM 1372 C C . ALA A 1 171 ? -18.224 -17.094 18.910 1.00 48.41 171 ALA A C 1
ATOM 1374 O O . ALA A 1 171 ? -19.263 -17.774 18.742 1.00 48.41 171 ALA A O 1
#

Sequence (171 aa):
MVSLFKALISVGFEKVAPRTLKRGEVTVSVKFGRDVRWVVVTPSGAFTYYSQRSALHGLVIRNAVTREDLEIMSMMGLEYAREELEKLSSAKMRVNGSENLRRIKSEFIKQVIYPLLLQVLLNNDYQCPICGEIMDSTHGFFLHLNASTTMRRRHREFMKELTTEVTGERA